Protein AF-A0A401GYZ6-F1 (afdb_monomer_lite)

Secondary structure (DSSP, 8-state):
--HHHHHHHHHHHHHHHHH-TTSPPTTS--S----HHHHHHHHHHHHHHHHHTT---SHHHHHS-HHHHHHHHHHHHHHHHHHHHHHHHS-TTTT---

Sequence (98 aa):
MCPVLLQLQWLLVVETWEKDPSKPNPFVVTRPAMTQASVHLQLVNEEAVELENGEQCGVLRDLISPSVIIMVGIELQEQQYRLRQDTEGLGAHSMDLQ

Structure (mmCIF, N/CA/C/O backbone):
data_AF-A0A401GYZ6-F1
#
_entry.id   AF-A0A401GYZ6-F1
#
loop_
_atom_site.group_PDB
_atom_site.id
_atom_site.type_symbol
_atom_site.label_atom_id
_atom_site.label_alt_id
_atom_site.label_comp_id
_atom_site.label_asym_id
_atom_site.label_entity_id
_atom_site.label_seq_id
_atom_site.pdbx_PDB_ins_code
_atom_site.Cartn_x
_atom_site.Cartn_y
_atom_site.Cartn_z
_atom_site.occupancy
_atom_site.B_iso_or_equiv
_atom_site.auth_seq_id
_atom_site.auth_comp_id
_atom_site.auth_asym_id
_atom_site.auth_atom_id
_atom_site.pdbx_PDB_model_num
ATOM 1 N N . MET A 1 1 ? 21.432 -7.658 6.090 1.00 55.94 1 MET A N 1
ATOM 2 C CA . MET A 1 1 ? 21.953 -8.173 4.801 1.00 55.94 1 MET A CA 1
ATOM 3 C C . MET A 1 1 ? 23.021 -7.211 4.299 1.00 55.94 1 MET A C 1
ATOM 5 O O . MET A 1 1 ? 22.833 -6.012 4.446 1.00 55.94 1 MET A O 1
ATOM 9 N N . CYS A 1 2 ? 24.154 -7.710 3.799 1.00 67.06 2 CYS A N 1
ATOM 10 C CA .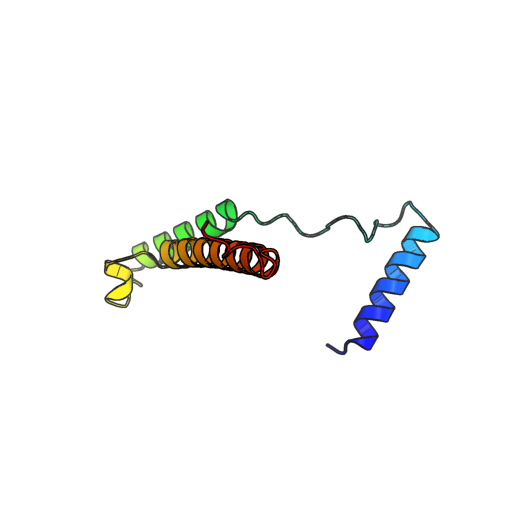 CYS A 1 2 ? 25.284 -6.871 3.384 1.00 67.06 2 CYS A CA 1
ATOM 11 C C . CYS A 1 2 ? 25.003 -6.229 2.003 1.00 67.06 2 CYS A C 1
ATOM 13 O O . CYS A 1 2 ? 24.668 -6.977 1.082 1.00 67.06 2 CYS A O 1
ATOM 15 N N . PRO A 1 3 ? 25.142 -4.900 1.817 1.00 69.94 3 PRO A N 1
AT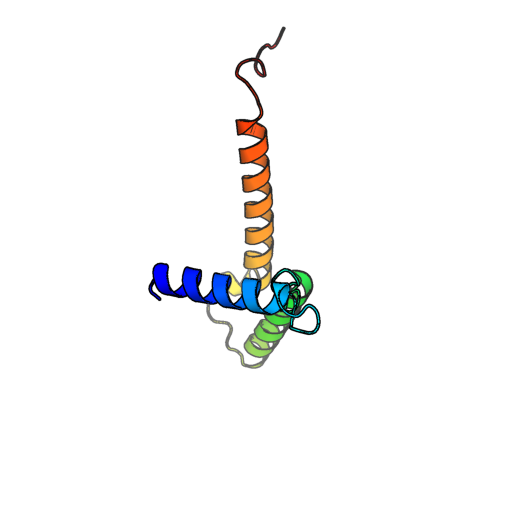OM 16 C CA . PRO A 1 3 ? 24.778 -4.204 0.571 1.00 69.94 3 PRO A CA 1
ATOM 17 C C . PRO A 1 3 ? 25.492 -4.726 -0.684 1.00 69.94 3 PRO A C 1
ATOM 19 O O . PRO A 1 3 ? 24.898 -4.795 -1.756 1.00 69.94 3 PRO A O 1
ATOM 22 N N . VAL A 1 4 ? 26.746 -5.159 -0.532 1.00 74.19 4 VAL A N 1
ATOM 23 C CA . VAL A 1 4 ? 27.581 -5.687 -1.624 1.00 74.19 4 VAL A CA 1
ATOM 24 C C . VAL A 1 4 ? 27.009 -6.988 -2.204 1.00 74.19 4 VAL A C 1
ATOM 26 O O . VAL A 1 4 ? 27.066 -7.215 -3.409 1.00 74.19 4 VAL A O 1
ATOM 29 N N . LEU A 1 5 ? 26.396 -7.833 -1.368 1.00 72.62 5 LEU A N 1
ATOM 30 C CA . LEU A 1 5 ? 25.811 -9.102 -1.818 1.00 72.62 5 LEU A CA 1
ATOM 31 C C . LEU A 1 5 ? 24.541 -8.890 -2.656 1.00 72.62 5 LEU A C 1
ATOM 33 O O . LEU A 1 5 ? 24.285 -9.656 -3.583 1.00 72.62 5 LEU A O 1
ATOM 37 N N . LEU A 1 6 ? 23.774 -7.833 -2.368 1.00 73.19 6 LEU A N 1
ATOM 38 C CA . LEU A 1 6 ? 22.559 -7.493 -3.114 1.00 73.19 6 LEU A CA 1
ATOM 39 C C . LEU A 1 6 ? 22.883 -7.003 -4.536 1.00 73.19 6 LEU A C 1
ATOM 41 O O . LEU A 1 6 ? 22.176 -7.340 -5.483 1.00 73.19 6 LEU A O 1
ATOM 45 N N . GLN A 1 7 ? 23.982 -6.260 -4.694 1.00 77.12 7 GLN A N 1
ATOM 46 C CA . GLN A 1 7 ? 24.450 -5.770 -5.996 1.00 77.12 7 GLN A CA 1
ATOM 47 C C . GLN A 1 7 ? 24.880 -6.915 -6.923 1.00 77.12 7 GLN A C 1
ATOM 49 O O . GLN A 1 7 ? 24.505 -6.930 -8.094 1.00 77.12 7 GLN A O 1
ATOM 54 N N . LEU A 1 8 ? 25.616 -7.901 -6.396 1.00 87.31 8 LEU A N 1
ATOM 55 C CA . LEU A 1 8 ? 26.068 -9.064 -7.171 1.00 87.31 8 LEU A CA 1
ATOM 56 C C . LEU A 1 8 ? 24.902 -9.947 -7.628 1.00 87.31 8 LEU A C 1
ATOM 58 O O . LEU A 1 8 ? 24.897 -10.431 -8.758 1.00 87.31 8 LEU A O 1
ATOM 62 N N . GLN A 1 9 ? 23.897 -10.132 -6.768 1.00 88.44 9 GLN A N 1
ATOM 63 C CA . GLN A 1 9 ? 22.706 -10.900 -7.120 1.00 88.44 9 GLN A CA 1
ATOM 64 C C . GLN A 1 9 ? 21.906 -10.214 -8.230 1.00 88.44 9 GLN A C 1
ATOM 66 O O . GLN A 1 9 ? 21.487 -10.878 -9.173 1.00 88.44 9 GLN A O 1
ATOM 71 N N . TRP A 1 10 ? 21.719 -8.895 -8.141 1.00 90.38 10 TRP A N 1
ATOM 72 C CA . TRP A 1 10 ? 21.022 -8.139 -9.178 1.00 90.38 10 TRP A CA 1
ATOM 73 C C . TRP A 1 10 ? 21.737 -8.229 -10.527 1.00 90.38 10 TRP A C 1
ATOM 75 O O . TRP A 1 10 ? 21.107 -8.563 -11.528 1.00 90.38 10 TRP A O 1
ATOM 85 N N . LEU A 1 11 ? 23.057 -8.014 -10.539 1.00 94.00 11 LEU A N 1
ATOM 86 C CA . LEU A 1 11 ? 23.864 -8.093 -11.757 1.00 94.00 11 LEU A CA 1
ATOM 87 C C . LEU A 1 11 ? 23.739 -9.466 -12.429 1.00 94.00 11 LEU A C 1
ATOM 89 O O . LEU A 1 11 ? 23.503 -9.544 -13.630 1.00 94.00 11 LEU A O 1
ATOM 93 N N . LEU A 1 12 ? 23.820 -10.547 -11.648 1.00 94.62 12 LEU A N 1
ATOM 94 C CA . LEU A 1 12 ? 23.681 -11.906 -12.168 1.00 94.62 12 LEU A CA 1
ATOM 95 C C . LEU A 1 12 ? 22.313 -12.140 -12.822 1.00 94.62 12 LEU A C 1
ATOM 97 O O . LEU A 1 12 ? 22.238 -12.770 -13.878 1.00 94.62 12 LEU A O 1
ATOM 101 N N . VAL A 1 13 ? 21.232 -11.656 -12.20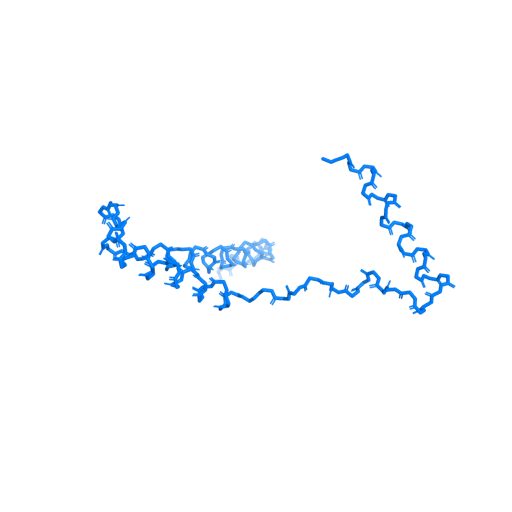4 1.00 93.50 13 VAL A N 1
ATOM 102 C CA . VAL A 1 13 ? 19.876 -11.807 -12.754 1.00 93.50 13 VAL A CA 1
ATOM 103 C C . VAL A 1 13 ? 19.736 -11.018 -14.059 1.00 93.50 13 VAL A C 1
ATOM 105 O O . VAL A 1 13 ? 19.192 -11.558 -15.022 1.00 93.50 13 VAL A O 1
ATOM 108 N N . VAL A 1 14 ? 20.273 -9.794 -14.119 1.00 94.94 14 VAL A N 1
ATOM 109 C CA . VAL A 1 14 ? 20.279 -8.97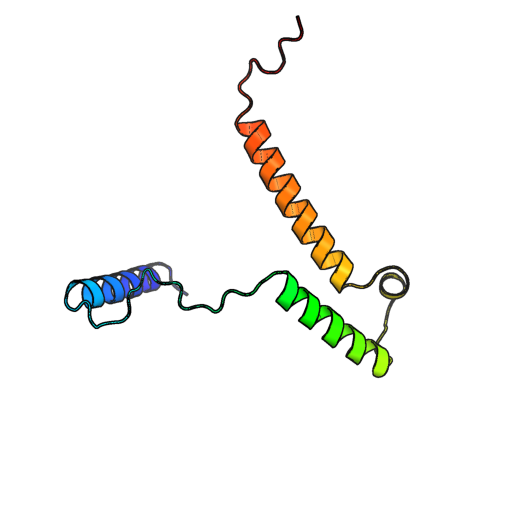1 -15.341 1.00 94.94 14 VAL A CA 1
ATOM 110 C C . VAL A 1 14 ? 21.053 -9.659 -16.458 1.00 94.94 14 VAL A C 1
ATOM 112 O O . VAL A 1 14 ? 20.477 -9.912 -17.511 1.00 94.94 14 VAL A O 1
ATOM 115 N N . GLU A 1 15 ? 22.299 -10.069 -16.216 1.00 96.12 15 GLU A N 1
ATOM 116 C CA . GLU A 1 15 ? 23.106 -10.743 -17.239 1.00 96.12 15 GLU A CA 1
ATOM 117 C C . GLU A 1 15 ? 22.475 -12.055 -17.722 1.00 96.12 15 GLU A C 1
ATOM 119 O O . GLU A 1 15 ? 22.597 -12.416 -18.891 1.00 96.12 15 GLU A O 1
ATOM 124 N N . THR A 1 16 ? 21.826 -12.803 -16.824 1.00 96.12 16 THR A N 1
ATOM 125 C CA . THR A 1 16 ? 21.158 -14.066 -17.171 1.00 96.12 16 THR A CA 1
ATOM 126 C C . THR A 1 16 ? 19.989 -13.825 -18.120 1.00 96.12 16 THR A C 1
ATOM 128 O O . THR A 1 16 ? 19.797 -14.597 -19.057 1.00 96.12 16 THR A O 1
ATOM 131 N N . TRP A 1 17 ? 19.230 -12.752 -17.898 1.00 96.75 17 TRP A N 1
ATOM 132 C CA . TRP A 1 17 ? 18.141 -12.349 -18.781 1.00 96.75 17 TRP A CA 1
ATOM 133 C C . TRP A 1 17 ? 18.641 -11.743 -20.099 1.00 96.75 17 TRP A C 1
ATOM 135 O O . TRP A 1 17 ? 18.105 -12.061 -21.156 1.00 96.75 17 TRP A O 1
ATOM 145 N N . GLU A 1 18 ? 19.702 -10.933 -20.075 1.00 95.88 18 GLU A N 1
ATOM 146 C CA . GLU A 1 18 ? 20.296 -10.359 -21.291 1.00 95.88 18 GLU A CA 1
ATOM 147 C C . GLU A 1 18 ? 20.880 -11.433 -22.220 1.00 95.88 18 GLU A C 1
ATOM 149 O O . GLU A 1 18 ? 20.765 -11.330 -23.442 1.00 95.88 18 GLU A O 1
ATOM 154 N N . LYS A 1 19 ? 21.488 -12.483 -21.651 1.00 96.88 19 LYS A N 1
ATOM 155 C CA . LYS A 1 19 ? 22.019 -13.631 -22.407 1.00 96.88 19 LYS A CA 1
ATOM 156 C C . LYS A 1 19 ? 20.912 -14.531 -22.962 1.00 96.88 19 LYS A C 1
ATOM 158 O O . LYS A 1 19 ? 21.117 -15.166 -23.994 1.00 96.88 19 LYS A O 1
ATOM 163 N N . ASP A 1 20 ? 19.771 -14.610 -22.280 1.00 96.31 20 ASP A N 1
ATOM 164 C CA . ASP A 1 20 ? 18.633 -15.444 -22.666 1.00 96.31 20 ASP A CA 1
ATOM 165 C C . ASP A 1 20 ? 17.299 -14.755 -22.310 1.00 96.31 20 ASP A C 1
ATOM 167 O O . ASP A 1 20 ? 16.803 -14.897 -21.186 1.00 96.31 20 ASP A O 1
ATOM 171 N N . PRO A 1 21 ? 16.664 -14.060 -23.274 1.00 92.56 21 PRO A N 1
ATOM 172 C CA . PRO A 1 21 ? 15.394 -13.368 -23.054 1.00 92.56 21 PRO A CA 1
ATOM 173 C C . PRO A 1 21 ? 14.207 -14.278 -22.704 1.00 92.56 21 PRO A C 1
ATOM 175 O O . PRO A 1 21 ? 13.143 -13.767 -22.358 1.00 92.56 21 PRO A O 1
ATOM 178 N N . SER A 1 22 ? 14.354 -15.609 -22.791 1.00 94.75 22 SER A N 1
ATOM 179 C CA . SER A 1 22 ? 13.344 -16.556 -22.296 1.00 94.75 22 SER A CA 1
ATOM 180 C C . SER A 1 22 ? 13.352 -16.695 -20.766 1.00 94.75 22 SER A C 1
ATOM 182 O O . SER A 1 22 ? 12.409 -17.239 -20.184 1.00 94.75 22 SER A O 1
ATOM 184 N N . LYS A 1 23 ? 14.400 -16.198 -20.094 1.00 94.31 23 LYS A N 1
ATOM 185 C CA . LYS A 1 23 ? 14.493 -16.135 -18.630 1.00 94.31 23 LYS A CA 1
ATOM 186 C C . LYS A 1 23 ? 13.597 -15.025 -18.060 1.00 94.31 23 LYS A C 1
ATOM 188 O O . LYS A 1 23 ? 13.197 -14.116 -18.785 1.00 94.31 23 LYS A O 1
ATOM 193 N N . PRO A 1 24 ? 13.271 -15.066 -16.752 1.00 92.31 24 PRO A N 1
ATOM 194 C CA . PRO A 1 24 ? 12.459 -14.030 -16.122 1.00 92.31 24 PRO A CA 1
ATOM 195 C C . PRO A 1 24 ? 13.084 -12.640 -16.275 1.00 92.31 24 PRO A C 1
ATOM 197 O O . PRO A 1 24 ? 14.240 -12.438 -15.912 1.00 92.31 24 PRO A O 1
ATOM 200 N N . ASN A 1 25 ? 12.302 -11.687 -16.783 1.00 93.12 25 ASN A N 1
ATOM 201 C CA . ASN A 1 25 ? 12.738 -10.306 -16.940 1.00 93.12 25 ASN A CA 1
ATOM 202 C C . ASN A 1 25 ? 12.837 -9.623 -15.559 1.00 93.12 25 ASN A C 1
ATOM 204 O O . ASN A 1 25 ? 11.805 -9.462 -14.900 1.00 93.12 25 ASN A O 1
ATOM 208 N N . PRO A 1 26 ? 14.032 -9.181 -15.126 1.00 92.25 26 PRO A N 1
ATOM 209 C CA . PRO A 1 26 ? 14.224 -8.562 -13.814 1.00 92.25 26 PRO A CA 1
ATOM 210 C C . PRO A 1 26 ? 13.524 -7.210 -13.656 1.00 92.25 26 PRO A C 1
ATOM 212 O O . PRO A 1 26 ? 13.311 -6.762 -12.533 1.00 92.25 26 PRO A O 1
ATOM 215 N N . PHE A 1 27 ? 13.164 -6.557 -14.761 1.00 90.94 27 PHE A N 1
ATOM 216 C CA . PHE A 1 27 ? 12.479 -5.266 -14.767 1.00 90.94 27 PHE A CA 1
ATOM 217 C C . PHE A 1 27 ? 10.956 -5.397 -14.659 1.00 90.94 27 PHE A C 1
ATOM 219 O O . PHE A 1 27 ? 10.265 -4.400 -14.457 1.00 90.94 27 PHE A O 1
ATOM 226 N N . VAL A 1 28 ? 10.415 -6.614 -14.774 1.00 90.44 28 VAL A N 1
ATOM 227 C CA . VAL A 1 28 ? 8.996 -6.865 -14.514 1.00 90.44 28 VAL A CA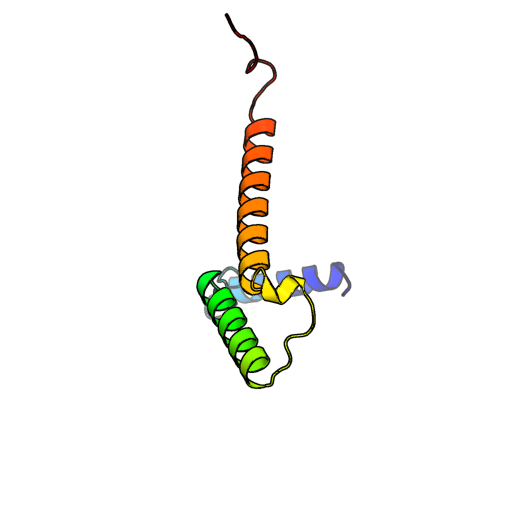 1
ATOM 228 C C . VAL A 1 28 ? 8.790 -6.977 -13.010 1.00 90.44 28 VAL A C 1
ATOM 230 O O . VAL A 1 28 ? 9.440 -7.770 -12.330 1.00 90.44 28 VAL A O 1
ATOM 233 N N . VAL A 1 29 ? 7.850 -6.195 -12.480 1.00 84.06 29 VAL A N 1
ATOM 234 C CA . VAL A 1 29 ? 7.460 -6.284 -11.072 1.00 84.06 29 VAL A CA 1
ATOM 235 C C . VAL A 1 29 ? 6.857 -7.666 -10.815 1.00 84.06 29 VAL A C 1
ATOM 237 O O . VAL A 1 29 ? 5.794 -8.000 -11.327 1.00 84.06 29 VAL A O 1
ATOM 240 N N . THR A 1 30 ? 7.544 -8.477 -10.012 1.00 82.62 30 THR A N 1
ATOM 241 C CA . THR A 1 30 ? 7.107 -9.835 -9.639 1.00 82.62 30 THR A CA 1
ATOM 242 C C . THR A 1 30 ? 6.245 -9.865 -8.382 1.00 82.62 30 THR A C 1
ATOM 244 O O . THR A 1 30 ? 5.663 -10.896 -8.047 1.00 82.62 30 THR A O 1
ATOM 247 N N . ARG A 1 31 ? 6.169 -8.745 -7.656 1.00 77.62 31 ARG A N 1
ATOM 248 C CA . ARG A 1 31 ? 5.346 -8.638 -6.454 1.00 77.62 31 ARG A CA 1
ATOM 249 C C . ARG A 1 31 ? 3.897 -8.363 -6.853 1.00 77.62 31 ARG A C 1
ATOM 251 O O . ARG A 1 31 ? 3.679 -7.494 -7.698 1.00 77.62 31 ARG A O 1
ATOM 258 N N . PRO A 1 32 ? 2.914 -9.040 -6.234 1.00 75.44 32 PRO A N 1
ATOM 259 C CA . PRO A 1 32 ? 1.525 -8.656 -6.405 1.00 75.44 32 PRO A CA 1
ATOM 260 C C . PRO A 1 32 ? 1.372 -7.185 -6.020 1.00 75.44 32 PRO A C 1
ATOM 262 O O . PRO A 1 32 ? 1.880 -6.756 -4.980 1.00 75.44 32 PRO A O 1
ATOM 265 N N . ALA A 1 33 ? 0.698 -6.413 -6.869 1.00 75.69 33 ALA A N 1
ATOM 266 C CA . ALA A 1 33 ? 0.361 -5.037 -6.553 1.00 75.69 33 ALA A CA 1
ATOM 267 C C . ALA A 1 33 ? -0.644 -5.048 -5.393 1.00 75.69 33 ALA A C 1
ATOM 269 O O . ALA A 1 33 ? -1.836 -5.271 -5.596 1.00 75.69 33 ALA A O 1
ATOM 270 N N . MET A 1 34 ? -0.161 -4.853 -4.164 1.00 83.50 34 MET A N 1
ATOM 271 C CA . MET A 1 34 ? -1.051 -4.551 -3.051 1.00 83.50 34 MET A CA 1
ATOM 272 C C . MET A 1 34 ? -1.600 -3.146 -3.251 1.00 83.50 34 MET A C 1
ATOM 274 O O . MET A 1 34 ? -0.848 -2.185 -3.404 1.00 83.50 34 MET A O 1
ATOM 278 N N . THR A 1 35 ? -2.921 -3.042 -3.256 1.00 88.81 35 THR A N 1
ATOM 279 C CA . THR A 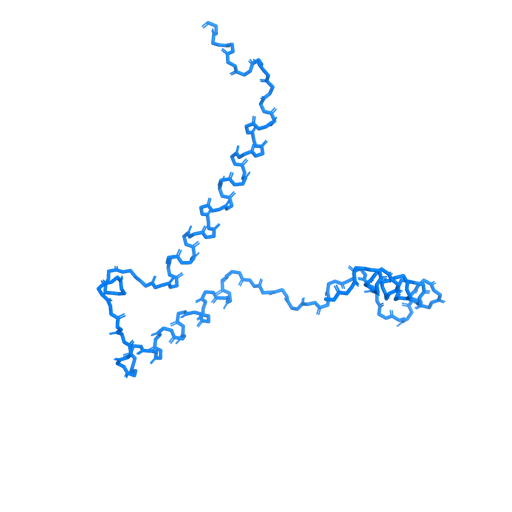1 35 ? -3.613 -1.758 -3.326 1.00 88.81 35 THR A CA 1
ATOM 280 C C . THR A 1 35 ? -3.933 -1.276 -1.916 1.00 88.81 35 THR A C 1
ATOM 282 O O . THR A 1 35 ? -4.163 -2.080 -1.010 1.00 88.81 35 THR A O 1
ATOM 285 N N . GLN A 1 36 ? -4.006 0.039 -1.724 1.00 87.00 36 GLN A N 1
ATOM 286 C CA . GLN A 1 36 ? -4.466 0.629 -0.464 1.00 87.00 36 GLN A CA 1
ATOM 287 C C . GLN A 1 36 ? -5.857 0.100 -0.074 1.00 87.00 36 GLN A C 1
ATOM 289 O O . GLN A 1 36 ? -6.084 -0.239 1.083 1.00 87.00 36 GLN A O 1
ATOM 294 N N . ALA A 1 37 ? -6.749 -0.088 -1.055 1.00 90.44 37 ALA A N 1
ATOM 295 C CA . ALA A 1 37 ? -8.070 -0.676 -0.847 1.00 90.44 37 ALA A CA 1
ATOM 296 C C . ALA A 1 37 ? -8.008 -2.127 -0.337 1.00 90.44 37 ALA A C 1
ATOM 298 O O . ALA A 1 37 ? -8.731 -2.472 0.593 1.00 90.44 37 ALA A O 1
ATOM 299 N N . SER A 1 38 ? -7.133 -2.971 -0.901 1.00 91.12 38 SER A N 1
ATOM 300 C CA . SER A 1 38 ? -6.984 -4.360 -0.441 1.00 91.12 38 SER A CA 1
ATOM 301 C C . SER A 1 38 ? -6.402 -4.446 0.968 1.00 91.12 38 SER A C 1
ATOM 303 O O . SER A 1 38 ? -6.852 -5.272 1.754 1.00 91.12 38 SER A O 1
ATOM 305 N N . VAL A 1 39 ? -5.445 -3.575 1.302 1.00 91.25 39 VAL A N 1
ATOM 306 C CA . VAL A 1 39 ? -4.869 -3.515 2.655 1.00 91.25 39 VAL A CA 1
ATOM 307 C C . VAL A 1 39 ? -5.912 -3.021 3.656 1.00 91.25 39 VAL A C 1
ATOM 309 O O . VAL A 1 39 ? -6.074 -3.612 4.715 1.00 91.25 39 VAL A O 1
ATOM 312 N N . HIS A 1 40 ? -6.676 -1.984 3.311 1.00 93.75 40 HIS A N 1
ATOM 313 C CA . HIS A 1 40 ? -7.744 -1.486 4.173 1.00 93.75 40 HIS A CA 1
ATOM 314 C C . HIS A 1 40 ? -8.845 -2.515 4.406 1.00 93.75 40 HIS A C 1
ATOM 316 O O . HIS A 1 40 ? -9.278 -2.692 5.538 1.00 93.75 40 HIS A O 1
ATOM 322 N N . LEU A 1 41 ? -9.265 -3.227 3.357 1.00 94.81 41 LEU A N 1
ATOM 323 C CA . LEU A 1 41 ? -10.239 -4.306 3.489 1.00 94.81 41 LEU A CA 1
ATOM 324 C C . LEU A 1 41 ? -9.744 -5.380 4.466 1.00 94.81 41 LEU A C 1
ATOM 326 O O . LEU A 1 41 ? -10.515 -5.845 5.299 1.00 94.81 41 LEU A O 1
ATOM 330 N N . GLN A 1 42 ? -8.464 -5.753 4.383 1.00 95.00 42 GLN A N 1
ATOM 331 C CA . GLN A 1 42 ? -7.866 -6.699 5.319 1.00 95.00 42 GLN A CA 1
ATOM 332 C C . GLN A 1 42 ? -7.904 -6.171 6.762 1.00 95.00 42 GLN A C 1
ATOM 334 O O . GLN A 1 42 ? -8.375 -6.885 7.640 1.00 95.00 42 GLN A O 1
ATOM 339 N N . LEU A 1 43 ? -7.490 -4.920 6.992 1.00 93.75 43 LEU A N 1
ATOM 340 C CA . LEU A 1 43 ? -7.493 -4.306 8.326 1.00 93.75 43 LEU A CA 1
ATOM 341 C C . LEU A 1 43 ? -8.901 -4.228 8.936 1.00 93.75 43 LEU A C 1
ATOM 343 O O . LEU A 1 43 ? -9.075 -4.530 10.111 1.00 93.75 43 LEU A O 1
ATOM 347 N N . VAL A 1 44 ? -9.910 -3.861 8.139 1.00 94.00 44 VAL A N 1
ATOM 348 C CA . VAL A 1 44 ? -11.312 -3.810 8.592 1.00 94.00 44 VAL A CA 1
ATOM 349 C C . VAL A 1 44 ? -11.827 -5.203 8.956 1.00 94.00 44 VAL A C 1
ATOM 351 O O . VAL A 1 44 ? -12.541 -5.355 9.944 1.00 94.00 44 VAL A O 1
ATOM 354 N N . ASN A 1 45 ? -11.461 -6.233 8.187 1.00 95.00 45 ASN A N 1
ATOM 355 C CA . ASN A 1 45 ? -11.849 -7.609 8.498 1.00 95.00 45 ASN A CA 1
ATOM 356 C C . ASN A 1 45 ? -11.185 -8.114 9.787 1.00 95.00 45 ASN A C 1
ATOM 358 O O . ASN A 1 45 ? -11.850 -8.752 10.596 1.00 95.00 45 ASN A O 1
ATOM 362 N N . GLU A 1 46 ? -9.897 -7.826 9.988 1.00 92.81 46 GLU A N 1
ATOM 363 C CA . GLU A 1 46 ? -9.173 -8.172 11.220 1.00 92.81 46 GLU A CA 1
ATOM 364 C C . GLU A 1 46 ? -9.803 -7.481 12.438 1.00 92.81 46 GLU A C 1
ATOM 366 O O . GLU A 1 46 ? -10.087 -8.129 13.442 1.00 92.81 46 GLU A O 1
ATOM 371 N N . GLU A 1 47 ? -10.134 -6.195 12.319 1.00 90.94 47 GLU A N 1
ATOM 372 C CA . GLU A 1 47 ? -10.811 -5.440 13.376 1.00 90.94 47 GLU A CA 1
ATOM 373 C C . GLU A 1 47 ? -12.218 -5.975 13.686 1.00 90.94 47 GLU A C 1
ATOM 375 O O . GLU A 1 47 ? -12.619 -6.017 14.850 1.00 90.94 47 GLU A O 1
ATOM 380 N N . ALA A 1 48 ? -12.968 -6.416 12.671 1.00 90.19 48 ALA A N 1
ATOM 381 C CA . ALA A 1 48 ? -14.277 -7.035 12.872 1.00 90.19 48 ALA A CA 1
ATOM 382 C C . ALA A 1 48 ? -14.173 -8.340 13.681 1.00 90.19 48 ALA A C 1
ATOM 384 O O . ALA A 1 48 ? -15.009 -8.588 14.550 1.00 90.19 48 ALA A O 1
ATOM 385 N N . VAL A 1 49 ? -13.127 -9.137 13.438 1.00 92.50 49 VAL A N 1
ATOM 386 C CA . VAL A 1 49 ? -12.840 -10.356 14.209 1.00 92.50 49 VAL A CA 1
ATOM 387 C C . VAL A 1 49 ? -12.426 -10.016 15.645 1.00 92.50 49 VAL A C 1
ATOM 389 O O . VAL A 1 49 ? -12.940 -10.625 16.582 1.00 92.50 49 VAL A O 1
ATOM 392 N N . GLU A 1 50 ? -11.559 -9.017 15.849 1.00 89.25 50 GLU A N 1
ATOM 393 C CA . GLU A 1 50 ? -11.191 -8.545 17.198 1.00 89.25 50 GLU A CA 1
ATOM 394 C C . GLU A 1 50 ? -12.421 -8.062 17.986 1.00 89.25 50 GLU A C 1
ATOM 396 O O . GLU A 1 50 ? -12.553 -8.331 19.184 1.00 89.25 50 GLU A O 1
ATOM 401 N N . LEU A 1 51 ? -13.343 -7.360 17.316 1.00 85.38 51 LEU A N 1
ATOM 402 C CA . LEU A 1 51 ? -14.598 -6.899 17.909 1.00 85.38 51 LEU A CA 1
ATOM 403 C C . LEU A 1 51 ? -15.493 -8.075 18.323 1.00 85.38 51 LEU A C 1
ATOM 405 O O . LEU A 1 51 ? -16.018 -8.065 19.436 1.00 85.38 51 LEU A O 1
ATOM 409 N N . GLU A 1 52 ? -15.647 -9.087 17.467 1.00 89.00 52 GLU A N 1
ATOM 410 C CA . GLU A 1 52 ? -16.431 -10.290 17.780 1.00 89.00 52 GLU A CA 1
ATOM 411 C C . GLU A 1 52 ? -15.853 -11.055 18.981 1.00 89.00 52 GLU A C 1
ATOM 413 O O . GLU A 1 52 ? -16.600 -11.507 19.851 1.00 89.00 52 GLU A O 1
ATOM 418 N N . ASN A 1 53 ? -14.525 -11.130 19.080 1.00 89.81 53 ASN A N 1
ATOM 419 C CA . ASN A 1 53 ? -13.831 -11.791 20.186 1.00 89.81 53 ASN A CA 1
ATOM 420 C C . ASN A 1 53 ? -13.831 -10.978 21.494 1.00 89.81 53 ASN A C 1
ATOM 422 O O . ASN A 1 53 ? -13.349 -11.462 22.520 1.00 89.81 53 ASN A O 1
ATOM 426 N N . GLY A 1 54 ? -14.358 -9.748 21.488 1.00 82.81 54 GLY A N 1
ATOM 427 C CA . GLY A 1 54 ? -14.347 -8.862 22.653 1.00 82.81 54 GLY A CA 1
ATOM 428 C C . GLY A 1 54 ? -12.953 -8.330 23.003 1.00 82.81 54 GLY A C 1
ATOM 429 O O . GLY A 1 54 ? -12.719 -7.912 24.135 1.00 82.81 54 GLY A O 1
ATOM 430 N N . GLU A 1 55 ? -12.023 -8.319 22.046 1.00 80.94 55 GLU A N 1
ATOM 431 C CA . GLU A 1 55 ? -10.628 -7.893 22.228 1.00 80.94 55 GLU A CA 1
ATOM 432 C C . GLU A 1 55 ? -10.455 -6.363 22.128 1.00 80.94 55 GLU A C 1
ATOM 434 O O . GLU A 1 55 ? -9.342 -5.831 22.048 1.00 80.94 55 GLU A O 1
ATOM 439 N N . GLN A 1 56 ? -11.550 -5.601 22.168 1.00 68.81 56 GLN A N 1
ATOM 440 C CA . GLN A 1 56 ? -11.504 -4.142 22.187 1.00 68.81 56 GLN A CA 1
ATOM 441 C C . GLN A 1 56 ? -10.978 -3.630 23.535 1.00 68.81 56 GLN A C 1
ATOM 443 O O . GLN A 1 56 ? -11.710 -3.491 24.509 1.00 68.81 56 GLN A O 1
ATOM 448 N N . CYS A 1 57 ? -9.677 -3.336 23.594 1.00 57.16 57 CYS A N 1
ATOM 449 C CA . CYS A 1 57 ? -9.043 -2.707 24.746 1.00 57.16 57 CYS A CA 1
ATOM 450 C C . CYS A 1 57 ? -8.623 -1.269 24.404 1.00 57.16 57 CYS A C 1
ATOM 452 O O . CYS A 1 57 ? -7.751 -1.057 23.560 1.00 57.16 57 CYS A O 1
ATOM 454 N N . GLY A 1 58 ? -9.224 -0.286 25.083 1.00 67.88 58 GLY A N 1
ATOM 455 C CA . GLY A 1 58 ? -8.742 1.098 25.149 1.00 67.88 58 GLY A CA 1
ATOM 456 C C . GLY A 1 58 ? -9.684 2.159 24.567 1.00 67.88 58 GLY A C 1
ATOM 457 O O . GLY A 1 58 ? -10.182 2.027 23.456 1.00 67.88 58 GLY A O 1
ATOM 458 N N . VAL A 1 59 ? -9.814 3.279 25.292 1.00 63.28 59 VAL A N 1
ATOM 459 C CA . VAL A 1 59 ? -10.697 4.433 24.995 1.00 63.28 59 VAL A CA 1
ATOM 460 C C . VAL A 1 59 ? -10.523 4.997 23.576 1.00 63.28 59 VAL A C 1
ATOM 462 O O . VAL A 1 59 ? -11.456 5.548 23.002 1.00 63.28 59 VAL A O 1
ATOM 465 N N . LEU A 1 60 ? -9.326 4.879 22.990 1.00 65.31 60 LEU A N 1
ATOM 466 C CA . LEU A 1 60 ? -9.053 5.382 21.642 1.00 65.31 60 LEU A CA 1
ATOM 467 C C . LEU A 1 60 ? -9.809 4.588 20.560 1.00 65.31 60 LEU A C 1
ATOM 469 O O . LEU A 1 60 ? -10.258 5.186 19.585 1.00 65.31 60 LEU A O 1
ATOM 473 N N . ARG A 1 61 ? -9.968 3.266 20.745 1.00 69.25 61 ARG A N 1
ATOM 474 C CA . ARG A 1 61 ? -10.655 2.385 19.784 1.00 69.25 61 ARG A CA 1
ATOM 475 C C . ARG A 1 61 ? -12.173 2.585 19.785 1.00 69.25 61 ARG A C 1
ATOM 477 O O . ARG A 1 61 ? -12.798 2.344 18.761 1.00 69.25 61 ARG A O 1
ATOM 484 N N . ASP A 1 62 ? -12.736 3.108 20.877 1.00 71.94 62 ASP A N 1
ATOM 485 C CA . ASP A 1 62 ? -14.165 3.450 20.971 1.00 71.94 62 ASP A CA 1
ATOM 486 C C . ASP A 1 62 ? -14.529 4.693 20.142 1.00 71.94 62 ASP A C 1
ATOM 488 O O . ASP A 1 62 ? -15.679 4.878 19.746 1.00 71.94 62 ASP A O 1
ATOM 492 N N . LEU A 1 63 ? -13.553 5.574 19.902 1.00 81.81 63 LEU A N 1
ATOM 493 C CA . LEU A 1 63 ? -13.754 6.840 19.196 1.00 81.81 63 LEU A CA 1
ATOM 494 C C . LEU A 1 63 ? -13.486 6.709 17.698 1.00 81.81 63 LEU A C 1
ATOM 496 O O . LEU A 1 63 ? -14.228 7.270 16.891 1.00 81.81 63 LEU A O 1
ATOM 500 N N . ILE A 1 64 ? -12.399 6.027 17.325 1.00 84.56 64 ILE A N 1
ATOM 501 C CA . ILE A 1 64 ? -11.966 5.884 15.934 1.00 84.56 64 ILE A CA 1
ATOM 502 C C . ILE A 1 64 ? -11.322 4.509 15.746 1.00 84.56 64 ILE A C 1
ATOM 504 O O . ILE A 1 64 ? -10.408 4.127 16.478 1.00 84.56 64 ILE A O 1
ATOM 508 N N . SER A 1 65 ? -11.757 3.805 14.702 1.00 87.69 65 SER A N 1
ATOM 509 C CA . SER A 1 65 ? -11.146 2.554 14.254 1.00 87.69 65 SER A CA 1
ATOM 510 C C . SER A 1 65 ? -9.652 2.747 13.914 1.00 87.69 65 SER A C 1
ATOM 512 O O . SER A 1 65 ? -9.296 3.695 13.200 1.00 87.69 65 SER A O 1
ATOM 514 N N . PRO A 1 66 ? -8.746 1.849 14.348 1.00 88.19 66 PRO A N 1
ATOM 515 C CA . PRO A 1 66 ? -7.335 1.908 13.974 1.00 88.19 66 PRO A CA 1
ATOM 516 C C . PRO A 1 66 ? -7.098 1.878 12.459 1.00 88.19 66 PRO A C 1
ATOM 518 O O . PRO A 1 66 ? -6.187 2.553 11.975 1.00 88.19 66 PRO A O 1
ATOM 521 N N . SER A 1 67 ? -7.921 1.144 11.699 1.00 91.88 67 SER A N 1
ATOM 522 C CA . SER A 1 67 ? -7.798 1.066 10.237 1.00 91.88 67 SER A CA 1
ATOM 523 C C . SER A 1 67 ? -8.027 2.434 9.577 1.00 91.88 67 SER A C 1
ATOM 525 O O . SER A 1 67 ? -7.287 2.819 8.667 1.00 91.88 67 SER A O 1
ATOM 527 N N . VAL A 1 68 ? -8.961 3.223 10.119 1.00 91.19 68 VAL A N 1
ATOM 528 C CA . VAL A 1 68 ? -9.228 4.606 9.698 1.00 91.19 68 VAL A CA 1
ATOM 529 C C . VAL A 1 68 ? -8.043 5.518 10.012 1.00 91.19 68 VAL A C 1
ATOM 531 O O . VAL A 1 68 ? -7.633 6.302 9.157 1.00 91.19 68 VAL A O 1
ATOM 534 N N . ILE A 1 69 ? -7.447 5.403 11.204 1.00 92.75 69 ILE A N 1
ATOM 535 C CA . ILE A 1 69 ? -6.270 6.205 11.585 1.00 92.75 69 ILE A CA 1
ATOM 536 C C . ILE A 1 69 ? -5.104 5.941 10.623 1.00 92.75 69 ILE A C 1
ATOM 538 O O . ILE A 1 69 ? -4.454 6.883 10.167 1.00 92.75 69 ILE A O 1
ATOM 542 N N . ILE A 1 70 ? -4.854 4.672 10.287 1.00 92.69 70 ILE A N 1
ATOM 543 C CA . ILE A 1 70 ? -3.796 4.282 9.346 1.00 92.69 70 ILE A CA 1
ATOM 544 C C . ILE A 1 70 ? -4.060 4.881 7.960 1.00 92.69 70 ILE A C 1
ATOM 546 O O . ILE A 1 70 ? -3.154 5.474 7.374 1.00 92.69 70 ILE A O 1
ATOM 550 N N . MET A 1 71 ? -5.292 4.771 7.456 1.00 92.94 71 MET A N 1
ATOM 551 C CA . MET A 1 71 ? -5.677 5.315 6.152 1.00 92.94 71 MET A CA 1
ATOM 552 C C . MET A 1 71 ? -5.437 6.827 6.076 1.00 92.94 71 MET A C 1
ATOM 554 O O . MET A 1 71 ? -4.733 7.303 5.185 1.00 92.94 71 MET A O 1
ATOM 558 N N . VAL A 1 72 ? -5.963 7.568 7.054 1.00 93.81 72 VAL A N 1
ATOM 559 C CA . VAL A 1 72 ? -5.809 9.026 7.133 1.00 93.81 72 VAL A CA 1
ATOM 560 C C . VAL A 1 72 ? -4.333 9.407 7.256 1.00 93.81 72 VAL A C 1
ATOM 562 O O . VAL A 1 72 ? -3.888 10.368 6.633 1.00 93.81 72 VAL A O 1
ATOM 565 N N . GLY A 1 73 ? -3.543 8.644 8.014 1.00 94.50 73 GLY A N 1
ATOM 566 C CA . GLY A 1 73 ? -2.102 8.865 8.135 1.00 94.50 73 GLY A CA 1
ATOM 567 C C . GLY A 1 73 ? -1.356 8.740 6.803 1.00 94.50 73 GLY A C 1
ATOM 568 O O . GLY A 1 73 ? -0.492 9.569 6.509 1.00 94.50 73 GLY A O 1
ATOM 569 N N . ILE A 1 74 ? -1.705 7.744 5.982 1.00 93.81 74 ILE A N 1
ATOM 570 C CA . ILE A 1 74 ? -1.125 7.554 4.642 1.00 93.81 74 ILE A CA 1
ATOM 571 C C . ILE A 1 74 ? -1.491 8.729 3.731 1.00 93.81 74 ILE A C 1
ATOM 573 O O . ILE A 1 74 ? -0.614 9.299 3.081 1.00 93.81 74 ILE A O 1
ATOM 577 N N . GLU A 1 75 ? -2.761 9.133 3.718 1.00 94.31 75 GLU A N 1
ATOM 578 C CA . GLU A 1 75 ? -3.225 10.271 2.918 1.00 94.31 75 GLU A CA 1
ATOM 579 C C . GLU A 1 75 ? -2.512 11.566 3.319 1.00 94.31 75 GLU A C 1
ATOM 581 O O . GLU A 1 75 ? -1.983 12.274 2.463 1.00 94.31 75 GLU A O 1
ATOM 586 N N . LEU A 1 76 ? -2.419 11.849 4.622 1.00 97.12 76 LEU A N 1
ATOM 587 C CA . LEU A 1 76 ? -1.705 13.017 5.136 1.00 97.12 76 LEU A CA 1
ATOM 588 C C . LEU A 1 76 ? -0.225 13.006 4.744 1.00 97.12 76 LEU A C 1
ATOM 590 O O . LEU A 1 76 ? 0.318 14.053 4.389 1.00 97.12 76 LEU A O 1
ATOM 594 N N . GLN A 1 77 ? 0.434 11.847 4.790 1.00 96.81 77 GLN A N 1
ATOM 595 C CA . GLN A 1 77 ? 1.834 11.725 4.392 1.00 96.81 77 GLN A CA 1
ATOM 596 C C . GLN A 1 77 ? 2.032 12.027 2.902 1.00 96.81 77 GLN A C 1
ATOM 598 O O . GLN A 1 77 ? 2.968 12.756 2.563 1.00 96.81 77 GLN A O 1
ATOM 603 N N . GLU A 1 78 ? 1.159 11.516 2.030 1.00 95.00 78 GLU A N 1
ATOM 604 C CA . GLU A 1 78 ? 1.194 11.816 0.593 1.00 95.00 78 GLU A CA 1
ATOM 605 C C . GLU A 1 78 ? 1.003 13.320 0.360 1.00 95.00 78 GLU A C 1
ATOM 607 O O . GLU A 1 78 ? 1.805 13.939 -0.339 1.00 95.00 78 GLU A O 1
ATOM 612 N N . GLN A 1 79 ? 0.019 13.947 1.017 1.00 96.56 79 GLN A N 1
ATOM 613 C CA . GLN A 1 79 ? -0.201 15.395 0.907 1.00 96.56 79 GLN A CA 1
ATOM 614 C C . GLN A 1 79 ? 1.022 16.199 1.368 1.00 96.56 79 GLN A C 1
ATOM 616 O O . GLN A 1 79 ? 1.467 17.111 0.676 1.00 96.56 79 GLN A O 1
ATOM 621 N N . GLN A 1 80 ? 1.616 15.844 2.511 1.00 96.69 80 GLN A N 1
ATOM 622 C CA . GLN A 1 80 ? 2.829 16.500 3.008 1.00 96.69 80 GLN A CA 1
ATOM 623 C C . GLN A 1 80 ? 4.026 16.304 2.078 1.00 96.69 80 GLN A C 1
ATOM 625 O O . GLN A 1 80 ? 4.861 17.198 1.946 1.00 96.69 80 GLN A O 1
ATOM 630 N N . TYR A 1 81 ? 4.148 15.129 1.459 1.00 95.69 81 TYR A N 1
ATOM 631 C CA . TYR A 1 81 ? 5.191 14.863 0.480 1.00 95.69 81 TYR A CA 1
ATOM 632 C C . TYR A 1 81 ? 5.033 15.762 -0.749 1.00 95.69 81 TYR A C 1
ATOM 634 O O . TYR A 1 81 ? 5.993 16.437 -1.114 1.00 95.69 81 TYR A O 1
ATOM 642 N N . ARG A 1 82 ? 3.824 15.845 -1.320 1.00 93.75 82 ARG A N 1
ATOM 643 C CA . ARG A 1 82 ? 3.526 16.727 -2.460 1.00 93.75 82 ARG A CA 1
ATOM 644 C C . ARG A 1 82 ? 3.772 18.191 -2.135 1.00 93.75 82 ARG A C 1
ATOM 646 O O . ARG A 1 82 ? 4.522 18.841 -2.849 1.00 93.75 82 ARG A O 1
ATOM 653 N N . LEU A 1 83 ? 3.256 18.664 -1.001 1.00 94.75 83 LEU A N 1
ATOM 654 C CA . LEU A 1 83 ? 3.484 20.033 -0.541 1.00 94.75 83 LEU A CA 1
ATOM 655 C C . LEU A 1 83 ? 4.974 20.357 -0.424 1.00 94.75 83 LEU A C 1
ATOM 657 O O . LEU A 1 83 ? 5.389 21.422 -0.863 1.00 94.75 83 LEU A O 1
ATOM 661 N N . ARG A 1 84 ? 5.791 19.446 0.123 1.00 93.75 84 ARG A N 1
ATOM 662 C CA . ARG A 1 84 ? 7.246 19.650 0.186 1.00 93.75 84 ARG A CA 1
ATOM 663 C C . ARG A 1 84 ? 7.858 19.797 -1.204 1.00 93.75 84 ARG A C 1
ATOM 665 O O . ARG A 1 84 ? 8.571 20.770 -1.424 1.00 93.75 84 ARG A O 1
ATOM 672 N N . GLN A 1 85 ? 7.538 18.895 -2.132 1.00 91.50 85 GLN A N 1
ATOM 673 C CA . GLN A 1 85 ? 8.037 18.974 -3.510 1.00 91.50 85 GLN A CA 1
ATOM 674 C C . GLN A 1 85 ? 7.639 20.287 -4.190 1.00 91.50 85 GLN A C 1
ATOM 676 O O . GLN A 1 85 ? 8.478 20.933 -4.814 1.00 91.50 85 GLN A O 1
ATOM 681 N N . ASP A 1 86 ? 6.384 20.701 -4.027 1.00 88.38 86 ASP A N 1
ATOM 682 C CA . ASP A 1 86 ? 5.881 21.948 -4.593 1.00 88.38 86 ASP A CA 1
ATOM 683 C C . ASP A 1 86 ? 6.629 23.144 -3.991 1.00 88.38 86 ASP A C 1
ATOM 685 O O . ASP A 1 86 ? 7.142 23.983 -4.726 1.00 88.38 86 ASP A O 1
ATOM 689 N N . THR A 1 87 ? 6.784 23.196 -2.662 1.00 86.12 87 THR A N 1
ATOM 690 C CA . THR A 1 87 ? 7.515 24.285 -1.990 1.00 86.12 87 THR A CA 1
ATOM 691 C C . THR A 1 87 ? 8.999 24.335 -2.342 1.00 86.12 87 THR A C 1
ATOM 693 O O . THR A 1 87 ? 9.554 25.425 -2.425 1.00 86.12 87 THR A O 1
ATOM 696 N N . GLU A 1 88 ? 9.645 23.192 -2.580 1.00 85.00 88 GLU A N 1
ATOM 697 C CA . GLU A 1 88 ? 11.031 23.134 -3.060 1.00 85.00 88 GLU A CA 1
ATOM 698 C C . GLU A 1 88 ? 11.146 23.617 -4.516 1.00 85.00 88 GLU A C 1
ATOM 700 O O . GLU A 1 88 ? 12.169 24.181 -4.905 1.00 85.00 88 GLU A O 1
ATOM 705 N N . GLY A 1 89 ? 10.092 23.427 -5.317 1.00 74.12 89 GLY A N 1
ATOM 706 C CA . GLY A 1 89 ? 9.983 23.922 -6.689 1.00 74.12 89 GLY A CA 1
ATOM 707 C C . GLY A 1 89 ? 9.630 25.411 -6.803 1.00 74.12 89 GLY A C 1
ATOM 708 O O . GLY A 1 89 ? 9.905 26.024 -7.838 1.00 74.12 89 GLY A O 1
ATOM 709 N N . LEU A 1 90 ? 9.059 26.019 -5.756 1.00 72.56 90 LEU A N 1
ATOM 710 C CA . LEU A 1 90 ? 8.841 27.465 -5.681 1.00 72.56 90 LEU A CA 1
ATOM 711 C C . LEU A 1 90 ? 10.191 28.177 -5.476 1.00 72.56 90 LEU A C 1
ATOM 713 O O . LEU A 1 90 ? 10.697 28.310 -4.365 1.00 72.56 90 LEU A O 1
ATOM 717 N N . GLY A 1 91 ? 10.783 28.667 -6.567 1.00 66.06 91 GLY A N 1
ATOM 718 C CA . GLY A 1 91 ? 11.961 29.536 -6.505 1.00 66.06 91 GLY A CA 1
ATOM 719 C C . GLY A 1 91 ? 11.704 30.838 -5.725 1.00 66.06 91 GLY A C 1
ATOM 720 O O . GLY A 1 91 ? 10.560 31.253 -5.533 1.00 66.06 91 GLY A O 1
ATOM 721 N N . ALA A 1 92 ? 12.784 31.527 -5.332 1.00 61.19 92 ALA A N 1
ATOM 722 C CA . ALA A 1 92 ? 12.789 32.712 -4.453 1.00 61.19 92 ALA A CA 1
ATOM 723 C C . ALA A 1 92 ? 11.881 33.895 -4.875 1.00 61.19 92 ALA A C 1
ATOM 725 O O . ALA A 1 92 ? 11.678 34.814 -4.088 1.00 61.19 92 ALA A O 1
ATOM 726 N N . HIS A 1 93 ? 11.327 33.875 -6.090 1.00 57.66 93 HIS A N 1
ATOM 727 C CA . HIS A 1 93 ? 10.453 34.913 -6.646 1.00 57.66 93 HIS A CA 1
ATOM 728 C C . HIS A 1 93 ? 8.951 34.654 -6.463 1.00 57.66 93 HIS A C 1
ATOM 730 O O . HIS A 1 93 ? 8.141 35.483 -6.860 1.00 57.66 93 HIS A O 1
ATOM 736 N N . SER A 1 94 ? 8.538 33.544 -5.841 1.00 56.84 94 SER A N 1
ATOM 737 C CA . SER A 1 94 ? 7.104 33.281 -5.629 1.00 56.84 94 SER A CA 1
ATOM 738 C C . SER A 1 94 ? 6.443 34.194 -4.577 1.00 56.84 94 SER A C 1
ATOM 740 O O . SER A 1 94 ? 5.231 34.111 -4.387 1.00 56.84 94 SER A O 1
ATOM 742 N N . MET A 1 95 ? 7.211 35.054 -3.896 1.00 58.28 95 MET A N 1
ATOM 743 C CA . MET A 1 95 ? 6.711 36.040 -2.926 1.00 58.28 95 MET A CA 1
ATOM 744 C C . MET A 1 95 ? 6.706 37.486 -3.451 1.00 58.28 95 MET A C 1
ATOM 746 O O . MET A 1 95 ? 6.515 38.401 -2.651 1.00 58.28 95 MET A O 1
ATOM 750 N N . ASP A 1 96 ? 6.871 37.717 -4.758 1.00 52.09 96 ASP A N 1
ATOM 751 C CA . ASP A 1 96 ? 6.623 39.046 -5.334 1.00 52.09 96 ASP A CA 1
ATOM 752 C C . ASP A 1 96 ? 5.105 39.295 -5.413 1.00 52.09 96 ASP A C 1
ATOM 754 O O . ASP A 1 96 ? 4.455 39.125 -6.444 1.00 52.09 96 ASP A O 1
ATOM 758 N N . LEU A 1 97 ? 4.520 39.673 -4.274 1.00 58.66 97 LEU A N 1
ATOM 759 C CA . LEU A 1 97 ? 3.259 40.407 -4.235 1.00 58.66 97 LEU A CA 1
ATOM 760 C C . LEU A 1 97 ? 3.535 41.819 -4.769 1.00 58.66 97 LEU A C 1
ATOM 762 O O . LEU A 1 97 ? 4.207 42.609 -4.104 1.00 58.66 97 LEU A O 1
ATOM 766 N N . GLN A 1 98 ? 3.047 42.091 -5.983 1.00 46.59 98 GLN A N 1
ATOM 767 C CA . GLN A 1 98 ? 2.972 43.434 -6.573 1.00 46.59 98 GLN A CA 1
ATOM 768 C C . GLN A 1 98 ? 2.145 44.400 -5.722 1.00 46.59 98 GLN A C 1
ATOM 770 O O . GLN A 1 98 ? 1.123 43.958 -5.145 1.00 46.59 98 GLN A O 1
#

Organism: NCBI:txid139825

Foldseek 3Di:
DDPVVVVVVLVVQCVVCVVPVVHDDPPDPPDPPDDLVNVLVVLVVVVVVCVVVVVDDDPVCVPDPPSVVVSVVVVVVVVVVVVVVVVVVDPPPPPPPD

Radius of gyration: 23.03 Å; chains: 1; bounding box: 44×60×48 Å

pLDDT: mean 84.58, std 12.64, range [46.59, 97.12]